Protein AF-A0A0S2W4R6-F1 (afdb_monomer_lite)

Organism: NCBI:txid1297617

Radius of gyration: 11.2 Å; chains: 1; bounding box: 30×21×27 Å

Sequence (49 aa):
MTQEDREFFAYFRSVFKRYNITPSKATRLEYDFVTRVAESEFYLQKAKT

Foldseek 3Di:
DDPVVVVLVVQLVVLCVVVVHDPVPDDPVNVVVSVVVSVVVVVVVVVVD

Structure (mmCIF, N/CA/C/O backbone):
data_AF-A0A0S2W4R6-F1
#
_entry.id   AF-A0A0S2W4R6-F1
#
loop_
_atom_site.group_PDB
_atom_site.id
_atom_site.type_symbol
_atom_site.label_atom_id
_atom_site.label_alt_id
_atom_site.label_comp_id
_atom_site.label_asym_id
_atom_site.label_entity_id
_atom_site.label_seq_id
_atom_site.pdbx_PDB_ins_code
_atom_site.Cartn_x
_atom_site.Cartn_y
_atom_site.Cartn_z
_atom_site.occupancy
_atom_site.B_iso_or_equiv
_atom_site.auth_seq_id
_atom_site.auth_comp_id
_atom_site.auth_asym_id
_atom_site.auth_atom_id
_atom_site.pdbx_PDB_model_num
ATOM 1 N N . MET A 1 1 ? 1.681 13.156 11.201 1.00 65.12 1 MET A N 1
ATOM 2 C CA . MET A 1 1 ? 1.372 11.744 10.892 1.00 65.12 1 MET A CA 1
ATOM 3 C C . MET A 1 1 ? 0.445 11.236 11.970 1.00 65.12 1 MET A C 1
ATOM 5 O O . MET A 1 1 ? 0.855 11.181 13.128 1.00 65.12 1 MET A O 1
ATOM 9 N N . THR A 1 2 ? -0.798 10.962 11.601 1.00 88.31 2 THR A N 1
ATOM 10 C CA . THR A 1 2 ? -1.813 10.380 12.482 1.00 88.31 2 THR A CA 1
ATOM 11 C C . THR A 1 2 ? -1.517 8.896 12.728 1.00 88.31 2 THR A C 1
ATOM 13 O O . THR A 1 2 ? -0.600 8.323 12.130 1.00 88.31 2 THR A O 1
ATOM 16 N N . GLN A 1 3 ? -2.249 8.265 13.644 1.00 86.69 3 GLN A N 1
ATOM 17 C CA . GLN A 1 3 ? -2.132 6.823 13.871 1.00 86.69 3 GLN A CA 1
ATOM 18 C C . GLN A 1 3 ? -2.558 6.030 12.626 1.00 86.69 3 GLN A C 1
ATOM 20 O O . GLN A 1 3 ? -1.867 5.089 12.242 1.00 86.69 3 GLN A O 1
ATOM 25 N N . GLU A 1 4 ? -3.589 6.507 11.925 1.00 85.19 4 GLU A N 1
ATOM 26 C CA . GLU A 1 4 ? -4.071 5.918 10.673 1.00 85.19 4 GLU A CA 1
ATOM 27 C C . GLU A 1 4 ? -3.026 5.986 9.558 1.00 85.19 4 GLU A C 1
ATOM 29 O O . GLU A 1 4 ? -2.827 4.994 8.864 1.00 85.19 4 GLU A O 1
ATOM 34 N N . ASP A 1 5 ? -2.282 7.095 9.436 1.00 87.88 5 ASP A N 1
ATOM 35 C CA . ASP A 1 5 ? -1.165 7.180 8.484 1.00 87.88 5 ASP A CA 1
ATOM 36 C C . ASP A 1 5 ? -0.126 6.080 8.750 1.00 87.88 5 ASP A C 1
ATOM 38 O O . ASP A 1 5 ? 0.387 5.454 7.824 1.00 87.88 5 ASP A O 1
ATOM 42 N N . ARG A 1 6 ? 0.203 5.818 10.024 1.00 89.62 6 ARG A N 1
ATOM 43 C CA . ARG A 1 6 ? 1.192 4.788 10.386 1.00 89.62 6 ARG A CA 1
ATOM 44 C C . ARG A 1 6 ? 0.693 3.386 10.050 1.00 89.62 6 ARG A C 1
ATOM 46 O O . ARG A 1 6 ? 1.472 2.585 9.532 1.00 89.62 6 ARG A O 1
ATOM 53 N N . GLU A 1 7 ? -0.575 3.102 10.330 1.00 90.44 7 GLU A N 1
ATOM 54 C CA . GLU A 1 7 ? -1.212 1.827 9.989 1.00 90.44 7 GLU A CA 1
ATOM 55 C C . GLU A 1 7 ? -1.288 1.632 8.474 1.00 90.44 7 GLU A C 1
ATOM 57 O O . GLU A 1 7 ? -0.919 0.567 7.973 1.00 90.44 7 GLU A O 1
ATOM 62 N N . PHE A 1 8 ? -1.652 2.682 7.735 1.00 89.81 8 PHE A N 1
ATOM 63 C CA . PHE A 1 8 ? -1.667 2.666 6.280 1.00 89.81 8 PHE A CA 1
ATOM 64 C C . PHE A 1 8 ? -0.270 2.412 5.712 1.00 89.81 8 PHE A C 1
ATOM 66 O O . PHE A 1 8 ? -0.105 1.511 4.896 1.00 89.81 8 PHE A O 1
ATOM 73 N N . PHE A 1 9 ? 0.772 3.112 6.175 1.00 90.00 9 PHE A N 1
ATOM 74 C CA . PHE A 1 9 ? 2.138 2.872 5.691 1.00 90.00 9 PHE A CA 1
ATOM 75 C C . PHE A 1 9 ? 2.660 1.471 6.036 1.00 90.00 9 PHE A C 1
ATOM 77 O O . PHE A 1 9 ? 3.398 0.881 5.240 1.00 90.00 9 PHE A O 1
ATOM 84 N N . ALA A 1 10 ? 2.290 0.919 7.195 1.00 91.75 10 ALA A N 1
ATOM 85 C CA . ALA A 1 10 ? 2.620 -0.458 7.553 1.00 91.75 10 ALA A CA 1
ATOM 86 C C . ALA A 1 10 ? 1.932 -1.459 6.610 1.00 91.75 10 ALA A C 1
ATOM 88 O O . ALA A 1 10 ? 2.586 -2.372 6.097 1.00 91.75 10 ALA A O 1
ATOM 89 N N . TYR A 1 11 ? 0.645 -1.243 6.321 1.00 91.62 11 TYR A N 1
ATOM 90 C CA . TYR A 1 11 ? -0.115 -2.048 5.369 1.00 91.62 11 TYR A CA 1
ATOM 91 C C . TYR A 1 11 ? 0.461 -1.937 3.954 1.00 91.62 11 TYR A C 1
ATOM 93 O O . TYR A 1 11 ? 0.780 -2.944 3.328 1.00 91.62 11 TYR A O 1
ATOM 101 N N . PHE A 1 12 ? 0.717 -0.716 3.495 1.00 91.81 12 PHE A N 1
ATOM 102 C CA . PHE A 1 12 ? 1.287 -0.403 2.190 1.00 91.81 12 PHE A CA 1
ATOM 103 C C . PHE A 1 12 ? 2.622 -1.121 1.958 1.00 91.81 12 PHE A C 1
ATOM 105 O O . PHE A 1 12 ? 2.810 -1.784 0.938 1.00 91.81 12 PHE A O 1
ATOM 112 N N . ARG A 1 13 ? 3.534 -1.100 2.942 1.00 91.88 13 ARG A N 1
ATOM 113 C CA . ARG A 1 13 ? 4.791 -1.872 2.877 1.00 91.88 13 ARG A CA 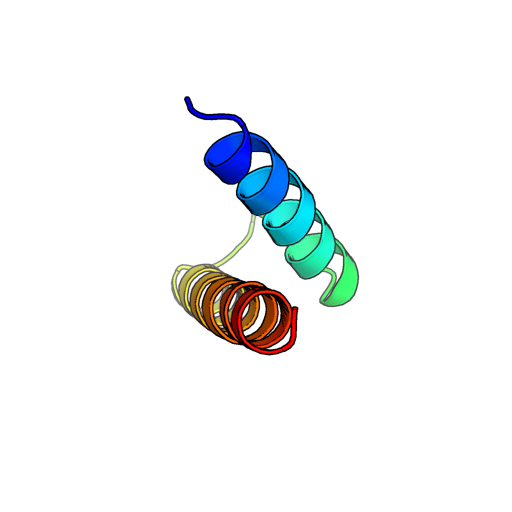1
ATOM 114 C C . ARG A 1 13 ? 4.559 -3.384 2.805 1.00 91.88 13 ARG A C 1
ATOM 116 O O . ARG A 1 13 ? 5.329 -4.084 2.146 1.00 91.88 13 ARG A O 1
ATOM 123 N N . SER A 1 14 ? 3.521 -3.893 3.465 1.00 92.50 14 SER A N 1
ATOM 124 C CA . SER A 1 14 ? 3.139 -5.307 3.391 1.00 92.50 14 SER A CA 1
ATOM 125 C C . SER A 1 14 ? 2.660 -5.692 1.987 1.00 92.50 14 SER A C 1
ATOM 127 O O . SER A 1 14 ? 3.041 -6.747 1.479 1.00 92.50 14 SER A O 1
ATOM 129 N N . VAL A 1 15 ? 1.909 -4.811 1.315 1.00 92.88 15 VAL A N 1
ATOM 130 C CA . VAL A 1 15 ? 1.450 -5.021 -0.068 1.00 92.88 15 VAL A CA 1
ATOM 131 C C . VAL A 1 15 ? 2.637 -5.110 -1.032 1.00 92.88 15 VAL A C 1
ATOM 133 O O . VAL A 1 15 ? 2.718 -6.068 -1.799 1.00 92.88 15 VAL A O 1
ATOM 1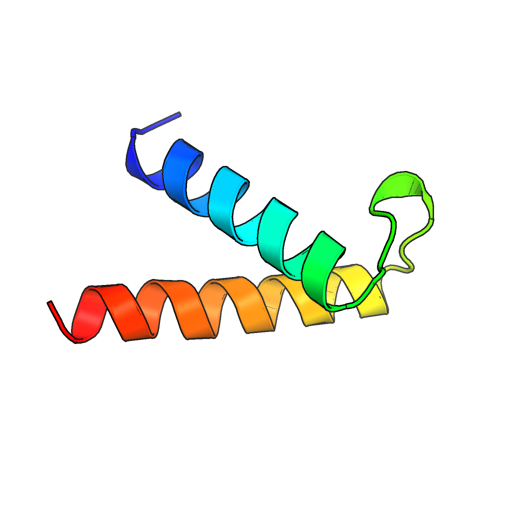36 N N . PHE A 1 16 ? 3.622 -4.209 -0.927 1.00 92.44 16 PHE A N 1
ATOM 137 C CA . PHE A 1 16 ? 4.873 -4.315 -1.699 1.00 92.44 16 PHE A CA 1
ATOM 138 C C . PHE A 1 16 ? 5.548 -5.682 -1.522 1.00 92.44 16 PHE A C 1
ATOM 140 O O . PHE A 1 16 ? 5.923 -6.329 -2.500 1.00 92.44 16 PHE A O 1
ATOM 147 N N . LYS A 1 17 ? 5.643 -6.165 -0.275 1.00 92.38 17 LYS A N 1
ATOM 148 C CA . LYS A 1 17 ? 6.231 -7.476 0.030 1.00 92.38 17 LYS A CA 1
ATOM 149 C C . LYS A 1 17 ? 5.418 -8.633 -0.563 1.00 92.38 17 LYS A C 1
ATOM 151 O O . LYS A 1 17 ? 6.015 -9.580 -1.067 1.00 92.38 17 LYS A O 1
ATOM 156 N N . ARG A 1 18 ? 4.082 -8.557 -0.531 1.00 93.88 18 ARG A N 1
ATOM 157 C CA . ARG A 1 18 ? 3.171 -9.584 -1.071 1.00 93.88 18 ARG A CA 1
ATOM 158 C C . ARG A 1 18 ? 3.357 -9.780 -2.577 1.00 93.88 18 ARG A C 1
ATOM 160 O O . ARG A 1 18 ? 3.353 -10.915 -3.038 1.00 93.88 18 ARG A O 1
ATOM 167 N N . TYR A 1 19 ? 3.566 -8.691 -3.314 1.00 92.00 19 TYR A N 1
ATOM 168 C CA . TYR A 1 19 ? 3.779 -8.726 -4.764 1.00 92.00 19 TYR A CA 1
ATOM 169 C C . TYR A 1 19 ? 5.257 -8.824 -5.174 1.00 92.00 19 TYR A C 1
ATOM 171 O O . TYR A 1 19 ? 5.558 -8.790 -6.361 1.00 92.00 19 TYR A O 1
ATOM 179 N N . ASN A 1 20 ? 6.183 -8.973 -4.215 1.00 91.69 20 ASN A N 1
ATOM 180 C CA . ASN A 1 20 ? 7.633 -8.989 -4.456 1.00 91.69 20 ASN A CA 1
ATOM 181 C C . ASN A 1 20 ? 8.156 -7.717 -5.159 1.00 91.69 20 ASN A C 1
ATOM 183 O O . ASN A 1 20 ? 9.173 -7.728 -5.848 1.00 91.69 20 ASN A O 1
ATOM 187 N N . ILE A 1 21 ? 7.464 -6.594 -4.973 1.00 91.50 21 ILE A N 1
ATOM 188 C CA . ILE A 1 21 ? 7.838 -5.323 -5.581 1.00 91.50 21 ILE A CA 1
ATOM 189 C C . ILE A 1 21 ? 8.775 -4.609 -4.612 1.00 91.50 21 ILE A C 1
ATOM 191 O O . ILE A 1 21 ? 8.446 -4.363 -3.450 1.00 91.50 21 ILE A O 1
ATOM 195 N N . THR A 1 22 ? 9.968 -4.262 -5.087 1.00 91.69 22 THR A N 1
ATOM 196 C CA . THR A 1 22 ? 10.909 -3.461 -4.300 1.00 91.69 22 THR A CA 1
ATOM 197 C C . THR A 1 22 ? 10.602 -1.984 -4.535 1.00 91.69 22 THR A C 1
ATOM 199 O O . THR A 1 22 ? 10.808 -1.534 -5.659 1.00 91.69 22 THR A O 1
ATOM 202 N N . PRO A 1 23 ? 10.189 -1.191 -3.528 1.00 86.88 23 PRO A N 1
ATOM 203 C CA . PRO A 1 23 ? 9.794 0.206 -3.742 1.00 86.88 23 PRO A CA 1
ATOM 204 C C . PRO A 1 23 ? 10.896 1.050 -4.401 1.00 86.88 23 PRO A C 1
ATOM 206 O O . PRO A 1 23 ? 10.605 1.891 -5.239 1.00 86.88 23 PRO A O 1
ATOM 209 N N . SER A 1 24 ? 12.173 0.775 -4.118 1.00 87.44 24 SER A N 1
ATOM 210 C CA . SER A 1 24 ? 13.308 1.465 -4.756 1.00 87.44 24 SER A CA 1
ATOM 211 C C . SER A 1 24 ? 13.529 1.118 -6.235 1.00 87.44 24 SER A C 1
ATOM 213 O O . SER A 1 24 ? 14.235 1.847 -6.922 1.00 87.44 24 SER A O 1
ATOM 215 N N . LYS A 1 25 ? 12.985 -0.006 -6.715 1.00 91.06 25 LYS A N 1
ATOM 216 C CA . LYS A 1 25 ? 13.076 -0.459 -8.116 1.00 91.06 25 LYS A CA 1
ATOM 217 C C . LYS A 1 25 ? 11.728 -0.402 -8.837 1.00 91.06 25 LYS A C 1
ATOM 219 O O . LYS A 1 25 ? 11.673 -0.703 -10.024 1.00 91.06 25 LYS A O 1
ATOM 224 N N . ALA A 1 26 ? 10.668 -0.056 -8.114 1.00 91.69 26 ALA A N 1
ATOM 225 C CA . ALA A 1 26 ? 9.315 -0.069 -8.621 1.00 91.69 26 ALA A CA 1
ATOM 226 C C . ALA A 1 26 ? 9.166 0.982 -9.716 1.00 91.69 26 ALA A C 1
ATOM 228 O O . ALA A 1 26 ? 9.509 2.156 -9.549 1.00 91.69 26 ALA A O 1
ATOM 229 N N . THR A 1 27 ? 8.616 0.554 -10.842 1.00 94.25 27 THR A N 1
ATOM 230 C CA . THR A 1 27 ? 8.170 1.475 -11.878 1.00 94.25 27 THR A CA 1
ATOM 231 C C . THR A 1 27 ? 6.982 2.292 -11.375 1.00 94.25 27 THR A C 1
ATOM 233 O O . THR A 1 27 ? 6.277 1.916 -10.435 1.00 94.25 27 THR A O 1
ATOM 236 N N . ARG A 1 28 ? 6.703 3.420 -12.033 1.00 93.31 28 ARG A N 1
ATOM 237 C CA . ARG A 1 28 ? 5.535 4.249 -11.699 1.00 93.31 28 ARG A CA 1
ATOM 238 C C . ARG A 1 28 ? 4.216 3.469 -11.779 1.00 93.31 28 ARG A C 1
ATOM 240 O O . ARG A 1 28 ? 3.320 3.733 -10.988 1.00 93.31 28 ARG A O 1
ATOM 247 N N . LEU A 1 29 ? 4.116 2.501 -12.694 1.00 94.62 29 LEU A N 1
ATOM 248 C CA . LEU A 1 29 ? 2.942 1.635 -12.832 1.00 94.62 29 LEU A CA 1
ATOM 249 C C . LEU A 1 29 ? 2.796 0.670 -11.653 1.00 94.62 29 LEU A C 1
ATOM 251 O O . LEU A 1 29 ? 1.696 0.509 -11.138 1.00 94.62 29 LEU A O 1
ATOM 255 N N . GLU A 1 30 ? 3.893 0.069 -11.191 1.00 92.00 30 GLU A N 1
ATOM 256 C CA . GLU A 1 30 ? 3.882 -0.781 -9.995 1.00 92.00 30 GLU A CA 1
ATOM 257 C C . GLU A 1 30 ? 3.504 0.013 -8.746 1.00 92.00 30 GLU A C 1
ATOM 259 O O . GLU A 1 30 ? 2.733 -0.466 -7.918 1.00 92.00 30 GLU A O 1
ATOM 264 N N . TYR A 1 31 ? 3.993 1.248 -8.632 1.00 92.81 31 TYR A N 1
ATOM 265 C CA . TYR A 1 31 ? 3.608 2.139 -7.543 1.00 92.81 31 TYR A CA 1
ATOM 266 C C . TYR A 1 31 ? 2.113 2.472 -7.570 1.00 92.81 31 TYR A C 1
ATOM 268 O O . TYR A 1 31 ? 1.459 2.398 -6.531 1.00 92.81 31 TYR A O 1
ATOM 276 N N . ASP A 1 32 ? 1.565 2.808 -8.742 1.00 94.19 32 ASP A N 1
ATOM 277 C CA . ASP A 1 32 ? 0.136 3.109 -8.915 1.00 94.19 32 ASP A CA 1
ATOM 278 C C . ASP A 1 32 ? -0.729 1.881 -8.597 1.00 94.19 32 ASP A C 1
ATOM 280 O O . ASP A 1 32 ? -1.705 1.978 -7.855 1.00 94.19 32 ASP A O 1
ATOM 284 N N . PHE A 1 33 ? -0.310 0.702 -9.067 1.00 93.62 33 PHE A N 1
ATOM 285 C CA . PHE A 1 33 ? -0.959 -0.568 -8.758 1.00 93.62 33 PHE A CA 1
ATOM 286 C C . PHE A 1 33 ? -0.988 -0.842 -7.250 1.00 93.62 33 PHE A C 1
ATOM 288 O O . PHE A 1 33 ? -2.061 -1.053 -6.685 1.00 93.62 33 PHE A O 1
ATOM 295 N N . VAL A 1 34 ? 0.169 -0.792 -6.579 1.00 93.38 34 VAL A N 1
ATOM 296 C CA . VAL A 1 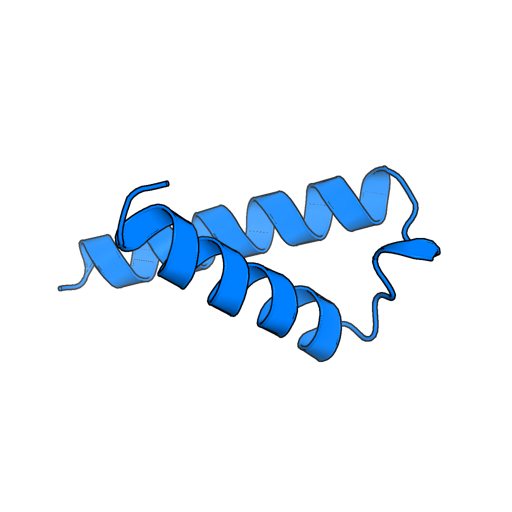34 ? 0.262 -1.057 -5.135 1.00 93.38 34 VAL A CA 1
ATOM 297 C C . VAL A 1 34 ? -0.526 -0.023 -4.328 1.00 93.38 34 VAL A C 1
ATOM 299 O O . VAL A 1 34 ? -1.157 -0.386 -3.338 1.00 93.38 34 VAL A O 1
ATOM 302 N N . THR A 1 35 ? -0.551 1.236 -4.772 1.00 92.94 35 THR A N 1
ATOM 303 C CA . THR A 1 35 ? -1.346 2.318 -4.162 1.00 92.94 35 THR A CA 1
ATOM 304 C C . THR A 1 35 ? -2.833 2.022 -4.239 1.00 92.94 35 THR A C 1
ATOM 306 O O . THR A 1 35 ? -3.478 1.931 -3.197 1.00 92.94 35 THR A O 1
ATOM 309 N N . ARG A 1 36 ? -3.364 1.736 -5.431 1.00 94.19 36 ARG A N 1
ATOM 310 C CA . ARG A 1 36 ? -4.791 1.420 -5.594 1.00 94.19 36 ARG A CA 1
ATOM 311 C C . ARG A 1 36 ? -5.213 0.176 -4.824 1.00 94.19 36 ARG A C 1
ATOM 313 O O . ARG A 1 36 ? -6.289 0.170 -4.232 1.00 94.19 36 ARG A O 1
ATOM 320 N N . VAL A 1 37 ? -4.383 -0.870 -4.826 1.00 93.88 37 VAL A N 1
ATOM 321 C CA . VAL A 1 37 ? -4.659 -2.096 -4.063 1.00 93.88 37 VAL A CA 1
ATOM 322 C C . VAL A 1 37 ? -4.687 -1.790 -2.571 1.00 93.88 37 VAL A C 1
ATOM 324 O O . VAL A 1 37 ? -5.642 -2.158 -1.893 1.00 93.88 37 VAL A O 1
ATOM 327 N N . ALA A 1 38 ? -3.680 -1.080 -2.060 1.00 93.06 38 ALA A N 1
ATOM 328 C CA . ALA A 1 38 ? -3.608 -0.760 -0.644 1.00 93.06 38 ALA A CA 1
ATOM 329 C C . ALA A 1 38 ? -4.760 0.136 -0.187 1.00 93.06 38 ALA A C 1
ATOM 331 O O . ALA A 1 38 ? -5.363 -0.157 0.838 1.00 93.06 38 ALA A O 1
ATOM 332 N N . GLU A 1 39 ? -5.098 1.181 -0.943 1.00 91.81 39 GLU A N 1
ATOM 333 C CA . GLU A 1 39 ? -6.245 2.039 -0.639 1.00 91.81 39 GLU A CA 1
ATOM 334 C C . GLU A 1 39 ? -7.552 1.239 -0.667 1.00 91.81 39 GLU A C 1
ATOM 336 O O . GLU A 1 39 ? -8.322 1.283 0.292 1.00 91.81 39 GLU A O 1
ATOM 341 N N . SER A 1 40 ? -7.788 0.454 -1.722 1.00 92.69 4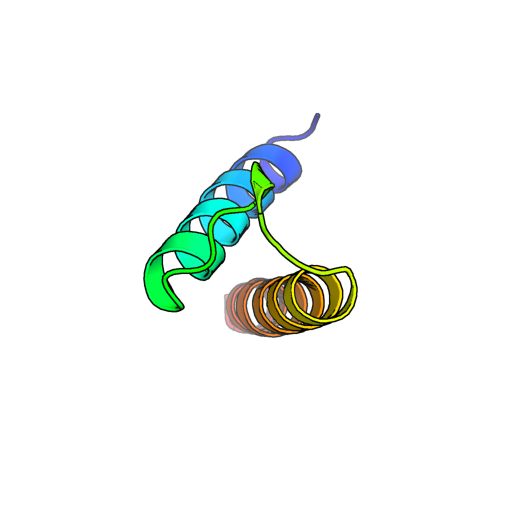0 SER A N 1
ATOM 342 C CA . SER A 1 40 ? -9.024 -0.318 -1.855 1.00 92.69 40 SER A CA 1
ATOM 343 C C . SER A 1 40 ? -9.182 -1.354 -0.739 1.00 92.69 40 SER A C 1
ATOM 345 O O . SER A 1 40 ? -10.241 -1.399 -0.114 1.00 92.69 40 SER A O 1
ATOM 347 N N . GLU A 1 41 ? -8.146 -2.145 -0.433 1.00 91.44 41 GLU A N 1
ATOM 348 C CA . GLU A 1 41 ? -8.221 -3.154 0.632 1.00 91.44 41 GLU A CA 1
ATOM 349 C C . GLU A 1 41 ? -8.313 -2.515 2.029 1.00 91.44 41 GLU A C 1
ATOM 351 O O . GLU A 1 41 ? -9.131 -2.943 2.847 1.00 91.44 41 GLU A O 1
ATOM 356 N N . PHE A 1 42 ? -7.522 -1.472 2.304 1.00 89.19 42 PHE A N 1
ATOM 357 C CA . PHE A 1 42 ? -7.477 -0.824 3.618 1.00 89.19 42 PHE A CA 1
ATOM 358 C C . PHE A 1 42 ? -8.806 -0.144 3.969 1.00 89.19 42 PHE A C 1
ATOM 360 O O . PHE A 1 42 ? -9.356 -0.377 5.049 1.00 89.19 42 PHE A O 1
ATOM 367 N N . TYR A 1 43 ? -9.365 0.650 3.048 1.00 85.25 43 TYR A N 1
ATOM 368 C CA . TYR A 1 43 ? -10.638 1.334 3.289 1.00 85.25 43 TYR A CA 1
ATOM 36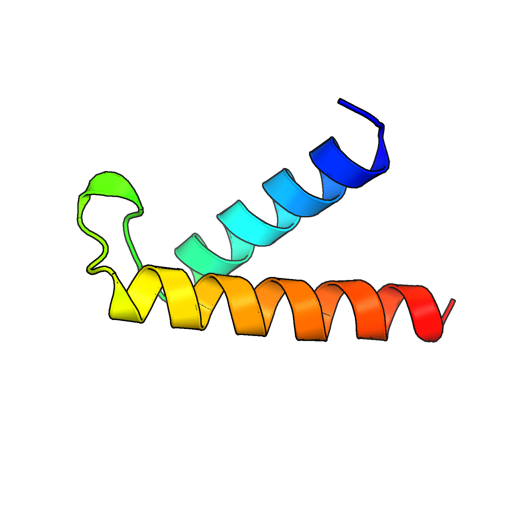9 C C . TYR A 1 43 ? -11.828 0.371 3.282 1.00 85.25 43 TYR A C 1
ATOM 371 O O . TYR A 1 43 ? -12.748 0.549 4.080 1.00 85.25 43 TYR A O 1
ATOM 379 N N . LEU A 1 44 ? -11.807 -0.687 2.461 1.00 89.81 44 LEU A N 1
ATOM 380 C CA . LEU A 1 44 ? -12.839 -1.727 2.506 1.00 89.81 44 LEU A CA 1
ATOM 381 C C . LEU A 1 44 ? -12.849 -2.452 3.858 1.00 89.81 44 LEU A C 1
ATOM 383 O O . LEU A 1 44 ? -13.915 -2.782 4.373 1.00 89.81 44 LEU A O 1
ATOM 387 N N . GLN A 1 45 ? -11.678 -2.705 4.442 1.00 83.00 45 GLN A N 1
ATOM 388 C CA . GLN A 1 45 ? -11.579 -3.342 5.751 1.00 83.00 45 GLN A CA 1
ATOM 389 C C . GLN A 1 45 ? -12.065 -2.426 6.881 1.00 83.00 45 GLN A C 1
ATOM 391 O O . GLN A 1 45 ? -12.808 -2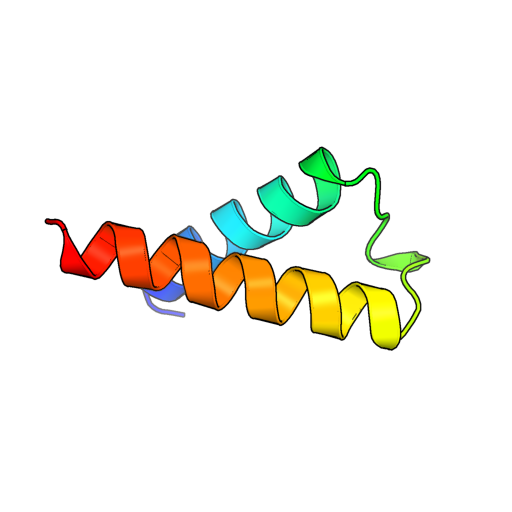.882 7.750 1.00 83.00 45 GLN A O 1
ATOM 396 N N . LYS A 1 46 ? -11.729 -1.132 6.830 1.00 82.12 46 LYS A N 1
ATOM 397 C CA . LYS A 1 46 ? -12.273 -0.114 7.744 1.00 82.12 46 LYS A CA 1
ATOM 398 C C . LYS A 1 46 ? -13.794 0.005 7.641 1.00 82.12 46 LYS A C 1
ATOM 400 O O . LYS A 1 46 ? -14.449 0.056 8.666 1.00 82.12 46 LYS A O 1
ATOM 405 N N . ALA A 1 47 ? -14.356 -0.008 6.432 1.00 81.50 47 ALA A N 1
ATOM 406 C CA . ALA A 1 47 ? -15.802 0.100 6.221 1.00 81.50 47 ALA A CA 1
ATOM 407 C C . ALA A 1 47 ? -16.603 -1.119 6.720 1.00 81.50 47 ALA A C 1
ATOM 409 O O . ALA A 1 47 ? -17.815 -1.029 6.892 1.00 81.50 47 ALA A O 1
ATOM 410 N N . LYS A 1 48 ? -15.946 -2.269 6.919 1.00 76.62 48 LYS A N 1
ATOM 411 C CA . LYS A 1 48 ? -16.560 -3.483 7.481 1.00 76.62 48 LYS A CA 1
ATOM 412 C C . LYS A 1 48 ? -16.537 -3.531 9.015 1.00 76.62 48 LYS A C 1
ATOM 414 O O . LYS A 1 48 ? -17.115 -4.463 9.569 1.00 76.62 48 LYS A O 1
ATOM 419 N N . THR A 1 49 ? -15.836 -2.601 9.667 1.00 59.31 49 THR A N 1
ATOM 420 C CA . THR A 1 49 ? -15.693 -2.512 11.131 1.00 59.31 49 THR A CA 1
ATOM 421 C C . THR A 1 49 ? -16.682 -1.501 11.687 1.00 59.31 49 THR A C 1
ATOM 423 O O . THR A 1 49 ? -17.278 -1.799 12.743 1.00 59.31 49 THR A O 1
#

pLDDT: mean 89.25, std 6.72, range [59.31, 94.62]

Secondary structure (DSSP, 8-state):
--HHHHHHHHHHHHHHHHTT--TTT--HHHHHHHHHHHHHHHHHHHHT-